Protein AF-A0A2M8AI76-F1 (afdb_monomer)

InterPro domains:
  IPR004107 Integrase, SAM-like, N-terminal [PF13495] (14-71)
  IPR010998 Integrase/recombinase, N-terminal [G3DSA:1.10.150.130] (8-80)
  IPR044068 Core-binding (CB) domain [PS51900] (6-81)

Mean predicted aligned error: 3.86 Å

Structure (mmCIF, N/CA/C/O backbone):
data_AF-A0A2M8AI76-F1
#
_entry.id   AF-A0A2M8AI76-F1
#
loop_
_atom_site.group_PDB
_atom_site.id
_atom_site.type_symbol
_atom_site.label_atom_id
_atom_site.label_alt_id
_atom_site.label_comp_id
_atom_site.label_asym_id
_atom_site.label_entity_id
_atom_site.label_seq_id
_atom_site.pdbx_PDB_ins_code
_atom_site.Cartn_x
_atom_site.Cartn_y
_atom_site.Cartn_z
_atom_site.occupancy
_atom_site.B_iso_or_equiv
_atom_site.auth_seq_id
_atom_site.auth_comp_id
_atom_site.auth_asym_id
_atom_site.auth_atom_id
_atom_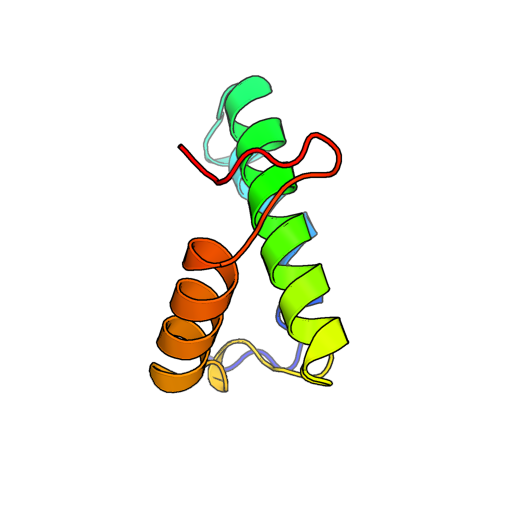site.pdbx_PDB_model_num
ATOM 1 N N . MET A 1 1 ? -12.665 -13.434 -11.683 1.00 61.94 1 MET A N 1
ATOM 2 C CA . MET A 1 1 ? -11.344 -13.751 -11.099 1.00 61.94 1 MET A CA 1
ATOM 3 C C . MET A 1 1 ? -11.563 -14.615 -9.869 1.00 61.94 1 MET A C 1
ATOM 5 O O . MET A 1 1 ? -12.484 -14.299 -9.120 1.00 61.94 1 MET A O 1
ATOM 9 N N . PRO A 1 2 ? -10.801 -15.703 -9.680 1.00 80.38 2 PRO A N 1
ATOM 10 C CA . PRO A 1 2 ? -10.857 -16.468 -8.438 1.00 80.38 2 PRO A CA 1
ATOM 11 C C . PRO A 1 2 ? -10.451 -15.573 -7.261 1.00 80.38 2 PRO A C 1
ATOM 13 O O . PRO A 1 2 ? -9.574 -14.717 -7.396 1.00 80.38 2 PRO A O 1
ATOM 16 N N . LYS A 1 3 ? -11.125 -15.741 -6.122 1.00 89.69 3 LYS A N 1
ATOM 17 C CA . LYS A 1 3 ? -10.762 -15.057 -4.880 1.00 89.69 3 LYS A CA 1
ATOM 18 C C . LYS A 1 3 ? -9.494 -15.705 -4.327 1.00 89.69 3 LYS A C 1
ATOM 20 O O . LYS A 1 3 ? -9.407 -16.925 -4.282 1.00 89.69 3 LYS A O 1
ATOM 25 N N . SER A 1 4 ? -8.517 -14.885 -3.953 1.00 92.12 4 SER A N 1
ATOM 26 C CA . SER A 1 4 ? -7.306 -15.356 -3.280 1.00 92.12 4 SER A CA 1
ATOM 27 C C . SER A 1 4 ? -7.571 -15.533 -1.786 1.00 92.12 4 SER A C 1
ATOM 29 O O . SER A 1 4 ? -8.124 -14.621 -1.165 1.00 92.12 4 SER A O 1
ATOM 31 N N . ASP A 1 5 ? -7.114 -16.658 -1.233 1.00 93.94 5 ASP A N 1
ATOM 32 C CA . ASP A 1 5 ? -7.089 -16.949 0.210 1.00 93.94 5 ASP A CA 1
ATOM 33 C C . ASP A 1 5 ? -5.773 -16.497 0.874 1.00 93.94 5 ASP A C 1
ATOM 35 O O . ASP A 1 5 ? -5.577 -16.622 2.083 1.00 93.94 5 ASP A O 1
ATOM 39 N N . LYS A 1 6 ? -4.838 -15.956 0.083 1.00 95.50 6 LYS A N 1
ATOM 40 C CA . LYS A 1 6 ? -3.592 -15.366 0.577 1.00 95.50 6 LYS A CA 1
ATOM 41 C C . LYS A 1 6 ? -3.867 -13.931 1.036 1.00 95.50 6 LYS A C 1
ATOM 43 O O . LYS A 1 6 ? -4.512 -13.153 0.338 1.00 95.50 6 LYS A O 1
ATOM 48 N N . LEU A 1 7 ? -3.347 -13.575 2.213 1.00 97.00 7 LEU A N 1
ATOM 49 C CA . LEU A 1 7 ? -3.472 -12.231 2.792 1.00 97.00 7 LEU A CA 1
ATOM 50 C C . LEU A 1 7 ? -2.971 -11.153 1.823 1.00 97.00 7 LEU A C 1
ATOM 52 O O . LEU A 1 7 ? -1.927 -11.332 1.189 1.00 97.00 7 LEU A O 1
ATOM 56 N N . ILE A 1 8 ? -3.627 -9.989 1.785 1.00 96.25 8 ILE A N 1
ATOM 57 C CA . ILE A 1 8 ? -3.255 -8.885 0.883 1.00 96.25 8 ILE A CA 1
ATOM 58 C C . ILE A 1 8 ? -1.795 -8.448 1.067 1.00 96.25 8 ILE A C 1
ATOM 60 O O . ILE A 1 8 ? -1.079 -8.225 0.096 1.00 96.25 8 ILE A O 1
ATOM 64 N N . ILE A 1 9 ? -1.306 -8.431 2.312 1.00 96.94 9 ILE A N 1
ATOM 65 C CA . ILE A 1 9 ? 0.082 -8.070 2.643 1.00 96.94 9 ILE A CA 1
ATOM 66 C C . ILE A 1 9 ? 1.079 -9.058 2.023 1.00 96.94 9 ILE A C 1
ATOM 68 O O . ILE A 1 9 ? 2.190 -8.680 1.658 1.00 96.94 9 ILE A O 1
ATOM 72 N N . LYS A 1 10 ? 0.699 -10.332 1.888 1.00 97.19 10 LYS A N 1
ATOM 73 C CA . LYS A 1 10 ? 1.573 -11.376 1.346 1.00 97.19 10 LYS A CA 1
ATOM 74 C C . LYS A 1 10 ? 1.683 -11.318 -0.179 1.00 97.19 10 LYS A C 1
ATOM 76 O O . LYS A 1 10 ? 2.585 -11.952 -0.711 1.00 97.19 10 LYS A O 1
ATOM 81 N N . HIS A 1 11 ? 0.807 -10.584 -0.863 1.00 96.50 11 HIS A N 1
ATOM 82 C CA . HIS A 1 11 ? 0.902 -10.339 -2.306 1.00 96.50 11 HIS A CA 1
ATOM 83 C C . HIS A 1 11 ? 1.866 -9.198 -2.666 1.00 96.50 11 HIS A C 1
ATOM 85 O O . HIS A 1 11 ? 2.198 -9.031 -3.833 1.00 96.50 11 HIS A O 1
ATOM 91 N N . ILE A 1 12 ? 2.313 -8.407 -1.684 1.00 96.19 12 ILE A N 1
ATOM 92 C CA . ILE A 1 12 ? 3.164 -7.234 -1.925 1.00 96.19 12 ILE A CA 1
ATOM 93 C C . ILE A 1 12 ? 4.524 -7.599 -2.543 1.00 96.19 12 ILE A C 1
ATOM 95 O O . ILE A 1 12 ? 4.891 -6.929 -3.504 1.00 96.19 12 ILE A O 1
ATOM 99 N N . PRO A 1 13 ? 5.261 -8.626 -2.067 1.00 95.62 13 PRO A N 1
ATOM 100 C CA . PRO A 1 13 ? 6.506 -9.044 -2.714 1.00 95.62 13 PRO A CA 1
ATOM 101 C C . PRO A 1 13 ? 6.277 -9.468 -4.168 1.00 95.62 13 PRO A C 1
ATOM 103 O O . PRO A 1 13 ? 6.881 -8.886 -5.056 1.00 95.62 13 PRO A O 1
ATOM 106 N N . ASP A 1 14 ? 5.303 -10.355 -4.412 1.00 96.06 14 ASP A N 1
ATOM 107 C CA . ASP A 1 14 ? 4.959 -10.822 -5.763 1.00 96.06 14 ASP A CA 1
ATOM 108 C C . ASP A 1 14 ? 4.624 -9.652 -6.715 1.00 96.06 14 ASP A C 1
ATOM 110 O O . ASP A 1 14 ? 4.948 -9.684 -7.900 1.00 96.06 14 ASP A O 1
ATOM 114 N N . PHE A 1 15 ? 3.966 -8.602 -6.207 1.00 95.94 15 PHE A N 1
ATOM 115 C CA . PHE A 1 15 ? 3.663 -7.396 -6.980 1.00 95.94 15 PHE A CA 1
ATOM 116 C C . PHE A 1 15 ? 4.915 -6.577 -7.321 1.00 95.94 15 PHE A C 1
ATOM 118 O O . PHE A 1 15 ? 5.013 -6.060 -8.433 1.00 95.94 15 PHE A O 1
ATOM 125 N N . LEU A 1 16 ? 5.861 -6.445 -6.388 1.00 96.06 16 LEU A N 1
ATOM 126 C CA . LEU A 1 16 ? 7.115 -5.732 -6.638 1.00 96.06 16 LEU A CA 1
ATOM 127 C C . LEU A 1 16 ? 8.001 -6.504 -7.626 1.00 96.06 16 LEU A C 1
ATOM 129 O O . LEU A 1 16 ? 8.494 -5.893 -8.571 1.00 96.06 16 LEU A O 1
ATOM 133 N N . ASP A 1 17 ? 8.087 -7.830 -7.493 1.00 95.94 17 ASP A N 1
ATOM 134 C CA . ASP A 1 17 ? 8.802 -8.698 -8.438 1.00 95.94 17 ASP A CA 1
ATOM 135 C C . ASP A 1 17 ? 8.187 -8.600 -9.846 1.00 95.94 17 ASP A C 1
ATOM 137 O O . ASP A 1 17 ? 8.894 -8.488 -10.847 1.00 95.94 17 ASP A O 1
ATOM 141 N N . TYR A 1 18 ? 6.853 -8.557 -9.941 1.00 96.69 18 TYR A N 1
ATOM 142 C CA . TYR A 1 18 ? 6.148 -8.302 -11.200 1.00 96.69 18 TYR A CA 1
ATOM 143 C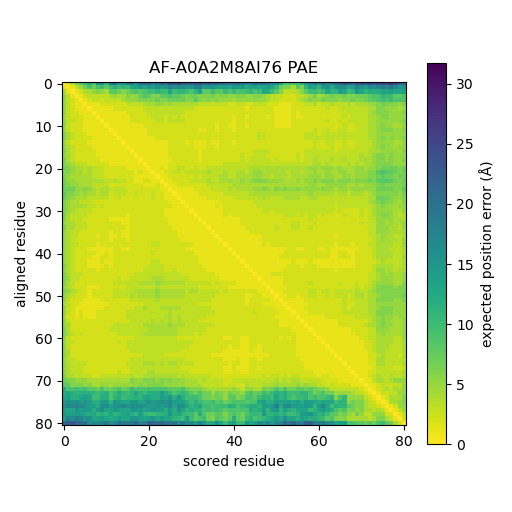 C . TYR A 1 18 ? 6.495 -6.926 -11.795 1.00 96.69 18 TYR A C 1
ATOM 145 O O . TYR A 1 18 ? 6.706 -6.789 -13.002 1.00 96.69 18 TYR A O 1
ATOM 153 N N . CYS A 1 19 ? 6.563 -5.887 -10.962 1.00 96.19 19 CYS A N 1
ATOM 154 C CA . CYS A 1 19 ? 6.974 -4.551 -11.386 1.00 96.19 19 CYS A CA 1
ATOM 155 C C . CYS A 1 19 ? 8.419 -4.516 -11.913 1.00 96.19 19 CYS A C 1
ATOM 157 O O . CYS A 1 19 ? 8.698 -3.791 -12.870 1.00 96.19 19 CYS A O 1
ATOM 159 N N . GLU A 1 20 ? 9.319 -5.289 -11.312 1.00 94.56 20 GLU A N 1
ATOM 160 C CA . GLU A 1 20 ? 10.714 -5.394 -11.731 1.00 94.56 20 GLU A CA 1
ATOM 161 C C . GLU A 1 20 ? 10.866 -6.190 -13.028 1.00 94.56 20 GLU A C 1
ATOM 163 O O . GLU A 1 20 ? 11.359 -5.663 -14.024 1.00 94.56 20 GLU A O 1
ATOM 168 N N . VAL A 1 21 ? 10.411 -7.441 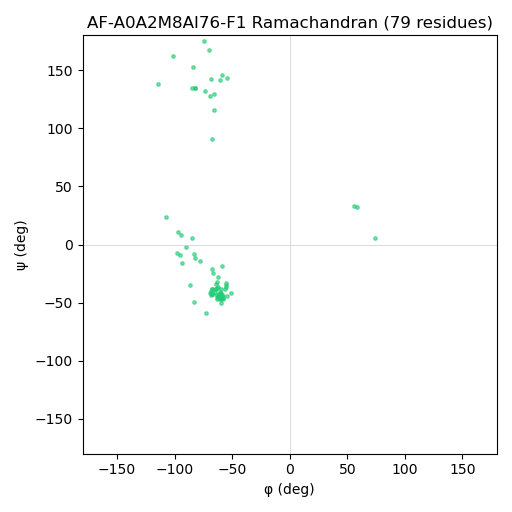-13.032 1.00 95.38 21 VAL A N 1
ATOM 169 C CA . VAL A 1 21 ? 10.729 -8.413 -14.084 1.00 95.38 21 VAL A CA 1
ATOM 170 C C . VAL A 1 21 ? 9.811 -8.257 -15.291 1.00 95.38 21 VAL A C 1
ATOM 172 O O . VAL A 1 21 ? 10.277 -8.163 -16.423 1.00 95.38 21 VAL A O 1
ATOM 175 N N . GLU A 1 22 ? 8.499 -8.198 -15.059 1.00 96.31 22 GLU A N 1
ATOM 176 C CA . GLU A 1 22 ? 7.503 -8.222 -16.139 1.00 96.31 22 GLU A CA 1
ATOM 177 C C . GLU A 1 22 ? 7.228 -6.827 -16.702 1.00 96.31 22 GLU A C 1
ATOM 179 O O . GLU A 1 22 ? 6.963 -6.659 -17.894 1.00 96.31 22 GLU A O 1
ATOM 184 N N . LYS A 1 23 ? 7.256 -5.800 -15.845 1.00 95.44 23 LYS A N 1
ATOM 185 C CA . LYS A 1 23 ? 7.045 -4.409 -16.269 1.00 95.44 23 LYS A CA 1
ATOM 186 C C . LYS A 1 23 ? 8.334 -3.662 -16.586 1.00 95.44 23 LYS A C 1
ATOM 188 O O . LYS A 1 23 ? 8.239 -2.604 -17.206 1.00 95.44 23 LYS A O 1
ATOM 193 N N . GLY A 1 24 ? 9.497 -4.170 -16.173 1.00 95.44 24 GLY A N 1
ATOM 194 C CA . GLY A 1 24 ? 10.780 -3.502 -16.395 1.00 95.44 24 GLY A CA 1
ATOM 195 C C . GLY A 1 24 ? 10.838 -2.102 -15.779 1.00 95.44 24 GLY A C 1
ATOM 196 O O . GLY A 1 24 ? 11.435 -1.199 -16.368 1.00 95.44 24 GLY A O 1
ATOM 197 N N . LEU A 1 25 ? 10.155 -1.870 -14.648 1.00 95.81 25 LEU A N 1
ATOM 198 C CA . LEU A 1 25 ? 10.143 -0.552 -14.013 1.00 95.81 25 LEU A CA 1
ATOM 199 C C . LEU A 1 25 ? 11.520 -0.225 -13.442 1.00 95.81 25 LEU A C 1
ATOM 201 O O . LEU A 1 25 ? 12.188 -1.079 -12.867 1.00 95.81 25 LEU A O 1
ATOM 205 N N . ALA A 1 26 ? 11.914 1.044 -13.540 1.00 95.44 26 ALA A N 1
ATOM 206 C CA . ALA A 1 26 ? 13.165 1.510 -12.959 1.00 95.44 26 ALA A CA 1
ATOM 207 C C . ALA A 1 26 ? 13.204 1.270 -11.439 1.00 95.44 26 ALA A C 1
ATOM 209 O O . ALA A 1 26 ? 12.194 1.452 -10.756 1.00 95.44 26 ALA A O 1
ATOM 210 N N . ASN A 1 27 ? 14.390 0.967 -10.899 1.00 93.00 27 ASN A N 1
ATOM 211 C CA . ASN A 1 27 ? 14.594 0.689 -9.469 1.00 93.00 27 ASN A CA 1
ATOM 212 C C . ASN A 1 27 ? 13.989 1.775 -8.568 1.00 93.00 27 ASN A C 1
ATOM 214 O O . ASN A 1 27 ? 13.295 1.467 -7.607 1.00 93.00 27 ASN A O 1
ATOM 218 N N . ARG A 1 28 ? 14.156 3.052 -8.941 1.00 95.94 28 ARG A N 1
ATOM 219 C CA . ARG A 1 28 ? 13.568 4.199 -8.229 1.00 95.94 28 ARG A CA 1
ATOM 220 C C . ARG A 1 28 ? 12.048 4.062 -8.059 1.00 95.94 28 ARG A C 1
ATOM 222 O O . ARG A 1 28 ? 11.518 4.313 -6.986 1.00 95.94 28 ARG A O 1
ATOM 229 N N . THR A 1 29 ? 11.346 3.646 -9.111 1.00 94.62 29 THR A N 1
ATOM 230 C CA . THR A 1 29 ? 9.889 3.466 -9.089 1.00 94.62 29 THR A CA 1
ATOM 231 C C . THR A 1 29 ? 9.484 2.315 -8.171 1.00 94.62 29 THR A C 1
ATOM 233 O O . THR A 1 29 ? 8.490 2.420 -7.457 1.00 94.62 29 THR A O 1
ATOM 236 N N . GLN A 1 30 ? 10.261 1.233 -8.155 1.00 94.50 30 GLN A N 1
ATOM 237 C CA . GLN A 1 30 ? 10.018 0.101 -7.264 1.00 94.50 30 GLN A CA 1
ATOM 238 C C . GLN A 1 30 ? 10.249 0.478 -5.794 1.00 94.50 30 GLN A C 1
ATOM 240 O O . GLN A 1 30 ? 9.421 0.155 -4.943 1.00 94.50 30 GLN A O 1
ATOM 245 N N . GLU A 1 31 ? 11.320 1.224 -5.504 1.00 95.31 31 GLU A N 1
ATOM 246 C CA . GLU A 1 31 ? 11.603 1.780 -4.175 1.00 95.31 31 GLU A CA 1
ATOM 247 C C . GLU A 1 31 ? 10.453 2.678 -3.690 1.00 95.31 31 GLU A C 1
ATOM 249 O O . GLU A 1 31 ? 9.991 2.544 -2.551 1.00 95.31 31 GLU A O 1
ATOM 254 N N . ASP A 1 32 ? 9.933 3.545 -4.566 1.00 95.44 32 ASP A N 1
ATOM 255 C CA . ASP A 1 32 ? 8.779 4.396 -4.268 1.00 95.44 32 ASP A CA 1
ATOM 256 C C . ASP A 1 32 ? 7.524 3.552 -3.978 1.00 95.44 32 ASP A C 1
ATOM 258 O O . ASP A 1 32 ? 6.824 3.781 -2.985 1.00 95.44 32 ASP A O 1
ATOM 262 N N . TYR A 1 33 ? 7.250 2.523 -4.786 1.00 96.69 33 TYR A N 1
ATOM 263 C CA . TYR A 1 33 ? 6.118 1.616 -4.563 1.00 96.69 33 TYR A CA 1
ATOM 264 C C . TYR A 1 33 ? 6.248 0.862 -3.243 1.00 96.69 33 TYR A C 1
ATOM 266 O O . TYR A 1 33 ? 5.292 0.822 -2.464 1.00 96.69 33 TYR A O 1
ATOM 274 N N . GLN A 1 34 ? 7.428 0.326 -2.940 1.00 96.25 34 GLN A N 1
ATOM 275 C CA . GLN A 1 34 ? 7.709 -0.321 -1.665 1.00 96.25 34 GLN A CA 1
ATOM 276 C C . GLN A 1 34 ? 7.491 0.651 -0.497 1.00 96.25 34 GLN A C 1
ATOM 278 O O . GLN A 1 34 ? 6.868 0.286 0.506 1.00 96.25 34 GLN A O 1
ATOM 283 N N . HIS A 1 35 ? 7.954 1.897 -0.623 1.00 94.44 35 HIS A N 1
ATOM 284 C CA . HIS A 1 35 ? 7.764 2.932 0.388 1.00 94.44 35 HIS A CA 1
ATOM 285 C C . HIS A 1 35 ? 6.275 3.223 0.644 1.00 94.44 35 HIS A C 1
ATOM 287 O O . HIS A 1 35 ? 5.844 3.279 1.803 1.00 94.44 35 HIS A O 1
ATOM 293 N N . TYR A 1 36 ? 5.466 3.368 -0.407 1.00 94.44 36 TYR A N 1
ATOM 294 C CA . TYR A 1 36 ? 4.026 3.607 -0.270 1.00 94.44 36 TYR A CA 1
ATOM 295 C C . TYR A 1 36 ? 3.281 2.387 0.283 1.00 94.44 36 TYR A C 1
ATOM 297 O O . TYR A 1 36 ? 2.485 2.523 1.218 1.00 94.44 36 TYR A O 1
ATOM 305 N N . LEU A 1 37 ? 3.590 1.185 -0.205 1.00 96.94 37 LEU A N 1
ATOM 306 C CA . LEU A 1 37 ? 2.981 -0.059 0.270 1.00 96.94 37 LEU A CA 1
ATOM 307 C C . LEU A 1 37 ? 3.332 -0.340 1.736 1.00 96.94 37 LEU A C 1
ATOM 309 O O . LEU A 1 37 ? 2.477 -0.795 2.495 1.00 96.94 37 LEU A O 1
ATOM 313 N N . LYS A 1 38 ? 4.534 0.025 2.195 1.00 95.94 38 LYS A N 1
ATOM 314 C CA . LYS A 1 38 ? 4.909 -0.069 3.614 1.00 95.94 38 LYS A CA 1
ATOM 315 C C . LYS A 1 38 ? 3.998 0.776 4.512 1.00 95.94 38 LYS A C 1
ATOM 317 O O . LYS A 1 38 ? 3.630 0.314 5.594 1.00 95.94 38 L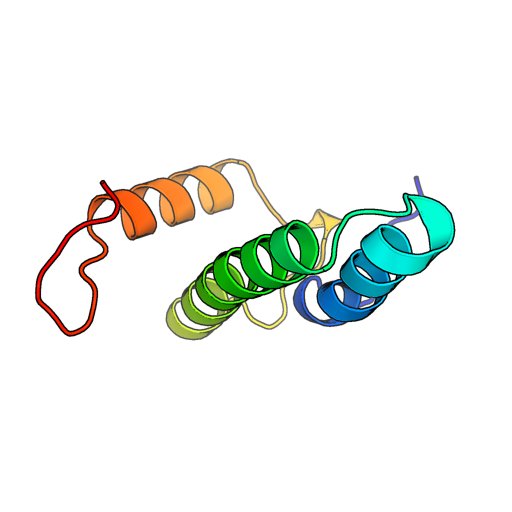YS A O 1
ATOM 322 N N . LYS A 1 39 ? 3.587 1.974 4.075 1.00 95.25 39 LYS A N 1
ATOM 323 C CA . LYS A 1 39 ? 2.614 2.801 4.820 1.00 95.25 39 LYS A CA 1
ATOM 324 C C . LYS A 1 39 ? 1.246 2.128 4.888 1.00 95.25 39 LYS A C 1
ATOM 326 O O . LYS A 1 39 ? 0.613 2.157 5.940 1.00 95.25 39 LYS A O 1
ATOM 331 N N . PHE A 1 40 ? 0.799 1.512 3.795 1.00 97.19 40 PHE A N 1
ATOM 332 C CA . PHE A 1 40 ? -0.455 0.757 3.773 1.00 97.19 40 PHE A CA 1
ATOM 333 C C . PHE A 1 40 ? -0.421 -0.436 4.739 1.00 97.19 40 PHE A C 1
ATOM 335 O O . PHE A 1 40 ? -1.333 -0.595 5.547 1.00 97.19 40 PHE A O 1
ATOM 342 N N . ILE A 1 41 ? 0.670 -1.209 4.748 1.00 97.12 41 ILE A N 1
ATOM 343 C CA . ILE A 1 41 ? 0.869 -2.319 5.696 1.00 97.12 41 ILE A CA 1
ATOM 344 C C . I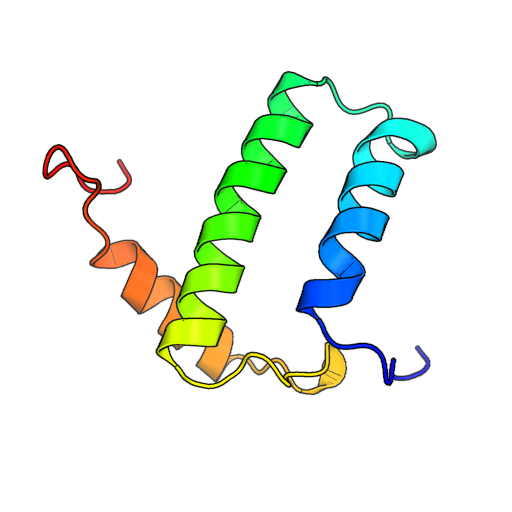LE A 1 41 ? 0.813 -1.826 7.145 1.00 97.12 41 ILE A C 1
ATOM 346 O O . ILE A 1 41 ? 0.159 -2.445 7.984 1.00 97.12 41 ILE A O 1
ATOM 350 N N . LEU A 1 42 ? 1.501 -0.723 7.454 1.00 96.31 42 LEU A N 1
ATOM 351 C CA . LEU A 1 42 ? 1.496 -0.147 8.798 1.00 96.31 42 LEU A CA 1
ATOM 352 C C . LEU A 1 42 ? 0.084 0.279 9.215 1.00 96.31 42 LEU A C 1
ATOM 354 O O . LEU A 1 42 ? -0.342 -0.009 10.331 1.00 96.31 42 LEU A O 1
ATOM 358 N N . TRP A 1 43 ? -0.656 0.918 8.310 1.00 97.44 43 TRP A N 1
ATOM 359 C CA . TRP A 1 43 ? -2.043 1.291 8.558 1.00 97.44 43 TRP A CA 1
ATOM 360 C C . TRP A 1 43 ? -2.933 0.070 8.819 1.00 97.44 43 TRP A C 1
ATOM 362 O O . TRP A 1 43 ? -3.690 0.084 9.789 1.00 97.44 43 TRP A O 1
ATOM 372 N N . LEU A 1 44 ? -2.805 -1.006 8.032 1.00 97.62 44 LEU A N 1
ATOM 373 C CA . LEU A 1 44 ? -3.552 -2.247 8.266 1.00 97.62 44 LEU A CA 1
ATOM 374 C C . LEU A 1 44 ? -3.269 -2.818 9.660 1.00 97.62 44 LEU A C 1
ATOM 376 O O . LEU A 1 44 ? -4.209 -3.125 10.390 1.00 97.62 44 LEU A O 1
ATOM 380 N N . LYS A 1 45 ? -1.995 -2.896 10.062 1.00 96.94 45 LYS A N 1
ATOM 381 C CA . LYS A 1 45 ? -1.590 -3.370 11.398 1.00 96.94 45 LYS A CA 1
ATOM 382 C C . LYS A 1 45 ? -2.182 -2.514 12.518 1.00 96.94 45 LYS A C 1
ATOM 384 O O . LYS A 1 45 ? -2.793 -3.040 13.444 1.00 96.94 45 LYS A O 1
ATOM 389 N N . ASN A 1 46 ? -2.089 -1.190 12.395 1.00 96.31 46 ASN A N 1
ATOM 390 C CA . ASN A 1 46 ? -2.625 -0.257 13.391 1.00 96.31 46 ASN A CA 1
ATOM 391 C C . ASN A 1 46 ? -4.151 -0.364 13.546 1.00 96.31 46 ASN A C 1
ATOM 393 O O . ASN A 1 46 ? -4.678 -0.109 14.625 1.00 96.31 46 ASN A O 1
ATOM 397 N N . ASN A 1 47 ? -4.854 -0.772 12.487 1.00 96.62 47 ASN A N 1
ATOM 398 C CA . ASN A 1 47 ? -6.302 -0.986 12.491 1.00 96.62 47 ASN A CA 1
ATOM 399 C C . ASN A 1 47 ? -6.696 -2.458 12.704 1.00 96.62 47 ASN A C 1
ATOM 401 O O . ASN A 1 47 ? -7.864 -2.798 12.528 1.00 96.62 47 ASN A O 1
ATOM 405 N N . LYS A 1 48 ? -5.750 -3.336 13.077 1.00 96.88 48 LYS A N 1
ATOM 406 C CA . LYS A 1 48 ? -5.966 -4.782 13.284 1.00 96.88 48 LYS A CA 1
ATOM 407 C C . LYS A 1 48 ? -6.561 -5.499 12.056 1.00 96.88 48 LYS A C 1
ATOM 409 O O . LYS A 1 48 ? -7.320 -6.453 12.190 1.00 96.88 48 LYS A O 1
ATOM 414 N N . LYS A 1 49 ? -6.202 -5.042 10.853 1.00 96.94 49 LYS A N 1
ATOM 415 C CA . LYS A 1 49 ? -6.633 -5.560 9.537 1.00 96.94 49 LYS A CA 1
ATOM 416 C C . LYS A 1 49 ? -5.521 -6.322 8.801 1.00 96.94 49 LYS A C 1
ATOM 418 O O . LYS A 1 49 ? -5.521 -6.432 7.582 1.00 96.94 49 LYS A O 1
ATOM 423 N N . GLU A 1 50 ? -4.539 -6.854 9.519 1.00 95.75 50 GLU A N 1
ATOM 424 C CA . GLU A 1 50 ? -3.430 -7.625 8.932 1.00 95.75 50 GLU A CA 1
ATOM 425 C C . GLU A 1 50 ? -3.848 -8.970 8.315 1.00 95.75 50 GLU A C 1
ATOM 427 O O . GLU A 1 50 ? -3.151 -9.478 7.437 1.00 95.75 50 GLU A O 1
ATOM 432 N N . GLY A 1 51 ? -5.001 -9.505 8.730 1.00 96.75 51 GLY A N 1
ATOM 433 C CA . GLY A 1 51 ? -5.624 -10.707 8.170 1.00 96.75 51 GLY A CA 1
ATOM 434 C C . GLY A 1 51 ? -6.498 -10.468 6.933 1.00 96.75 51 GLY A C 1
ATOM 435 O O . GLY A 1 51 ? -7.149 -11.403 6.487 1.00 96.75 51 GLY A O 1
ATOM 436 N N . LEU A 1 52 ? -6.537 -9.246 6.390 1.00 96.88 52 LEU A N 1
ATOM 437 C CA . LEU A 1 52 ? -7.420 -8.890 5.277 1.00 96.88 52 LEU A CA 1
ATOM 438 C C . LEU A 1 52 ? -7.043 -9.640 3.988 1.00 96.88 52 LEU A C 1
ATOM 440 O O . LEU A 1 52 ? -5.885 -9.599 3.545 1.00 96.88 52 LEU A O 1
ATOM 444 N N . LEU A 1 53 ? -8.024 -10.272 3.349 1.00 97.25 53 LEU A N 1
ATOM 445 C CA . LEU A 1 53 ? -7.875 -10.856 2.017 1.00 97.25 53 LEU A CA 1
ATOM 446 C C . LEU A 1 53 ? -8.095 -9.792 0.924 1.00 97.25 53 LEU A C 1
ATOM 448 O O . LEU A 1 53 ? -8.854 -8.844 1.126 1.00 97.25 53 LEU A O 1
ATOM 452 N N . PRO A 1 54 ? -7.491 -9.930 -0.275 1.00 95.69 54 PRO A N 1
ATOM 453 C CA . PRO A 1 54 ? -7.632 -8.936 -1.344 1.00 95.69 54 PRO A CA 1
ATOM 454 C C . PRO A 1 54 ? -9.083 -8.627 -1.725 1.00 95.69 54 PRO A C 1
ATOM 456 O O . PRO A 1 54 ? -9.411 -7.495 -2.063 1.00 95.69 54 PRO A O 1
ATOM 459 N N . HIS A 1 55 ? -9.955 -9.633 -1.664 1.00 95.50 55 HIS A N 1
ATOM 460 C CA . HIS A 1 55 ? -11.364 -9.511 -2.028 1.00 95.50 55 HIS A CA 1
ATOM 461 C C . HIS A 1 55 ? -12.251 -8.954 -0.902 1.00 95.50 55 HIS A C 1
ATOM 463 O O . HIS A 1 55 ? -13.430 -8.699 -1.136 1.00 95.50 55 HIS A O 1
ATOM 469 N N . GLU A 1 56 ? -11.702 -8.796 0.303 1.00 96.50 56 GLU A N 1
ATOM 470 C CA . GLU A 1 56 ? -12.366 -8.181 1.456 1.00 96.50 56 GLU A CA 1
ATOM 471 C C . GLU A 1 56 ? -12.033 -6.692 1.585 1.00 96.50 56 GLU A C 1
ATOM 473 O O . GLU A 1 56 ? -12.643 -6.002 2.395 1.00 96.50 56 GLU A O 1
ATOM 478 N N 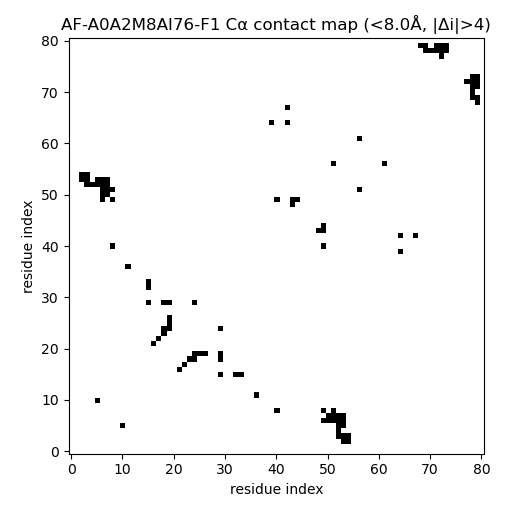. LEU A 1 57 ? -11.076 -6.179 0.803 1.00 96.38 57 LEU A N 1
ATOM 479 C CA . LEU A 1 57 ? -10.748 -4.759 0.783 1.00 96.38 57 LEU A CA 1
ATOM 480 C C . LEU A 1 57 ? -11.931 -3.956 0.230 1.00 96.38 57 LEU A C 1
ATOM 482 O O . LEU A 1 57 ? -12.300 -4.089 -0.939 1.00 96.38 57 LEU A O 1
ATOM 486 N N . THR A 1 58 ? -12.511 -3.102 1.068 1.00 97.31 58 THR A N 1
ATOM 487 C CA . THR A 1 58 ? -13.726 -2.345 0.741 1.00 97.31 58 THR A CA 1
ATOM 488 C C . THR A 1 58 ? -13.432 -0.889 0.359 1.00 97.31 58 THR A C 1
ATOM 490 O O . THR A 1 58 ? -12.375 -0.350 0.701 1.00 97.31 58 THR A O 1
ATOM 493 N N . PRO A 1 59 ? -14.372 -0.187 -0.303 1.00 97.88 59 PRO A N 1
ATOM 494 C CA . PRO A 1 59 ? -14.276 1.262 -0.498 1.00 97.88 59 PRO A CA 1
ATOM 495 C C . PRO A 1 59 ? -14.117 2.050 0.811 1.00 97.88 59 PRO A C 1
ATOM 497 O O . PRO A 1 59 ? -13.405 3.056 0.831 1.00 97.88 59 PRO A O 1
ATOM 500 N N . ASP A 1 60 ? -14.716 1.575 1.905 1.00 97.94 60 ASP A N 1
ATOM 501 C CA . ASP A 1 60 ? -14.605 2.203 3.225 1.00 97.94 60 ASP A CA 1
ATOM 502 C C . ASP A 1 60 ? -13.182 2.091 3.784 1.00 97.94 60 ASP A C 1
ATOM 504 O O . ASP A 1 60 ? -12.655 3.059 4.337 1.00 97.94 60 ASP A O 1
ATOM 508 N N . ASP A 1 61 ? -12.509 0.956 3.562 1.00 97.38 61 ASP A N 1
ATOM 509 C CA . ASP A 1 61 ? -11.088 0.798 3.893 1.00 97.38 61 ASP A CA 1
ATOM 510 C C . ASP A 1 61 ? -10.222 1.791 3.117 1.00 97.38 61 ASP A C 1
ATOM 512 O O . ASP A 1 61 ? -9.331 2.426 3.686 1.00 97.38 61 ASP A O 1
ATOM 516 N N . ILE A 1 62 ? -10.506 1.975 1.823 1.00 97.06 62 ILE A N 1
ATOM 517 C CA . ILE A 1 62 ? -9.798 2.947 0.983 1.00 97.06 62 ILE A CA 1
ATOM 518 C C . ILE A 1 62 ? -10.023 4.371 1.495 1.00 97.06 62 ILE A C 1
ATOM 520 O O . ILE A 1 62 ? -9.072 5.156 1.566 1.00 97.06 62 ILE A O 1
ATOM 524 N N . TRP A 1 63 ? -11.254 4.723 1.866 1.00 97.88 63 TRP A N 1
ATOM 525 C CA . TRP A 1 63 ? -11.563 6.037 2.421 1.00 97.88 63 TRP A CA 1
ATOM 526 C C . TRP A 1 63 ? -10.845 6.271 3.755 1.00 97.88 63 TRP A C 1
ATOM 528 O O . TRP A 1 63 ? -10.186 7.300 3.930 1.00 97.88 63 TRP A O 1
ATOM 538 N N . ALA A 1 64 ? -10.889 5.296 4.664 1.00 97.81 64 ALA A N 1
ATOM 539 C CA . ALA A 1 64 ? -10.222 5.372 5.959 1.00 97.81 64 ALA A CA 1
ATOM 540 C C . ALA A 1 64 ? -8.694 5.462 5.812 1.00 97.81 64 ALA A C 1
ATOM 542 O O . ALA A 1 64 ? -8.044 6.230 6.527 1.00 97.81 64 ALA A O 1
ATOM 543 N N . TYR A 1 65 ? -8.116 4.748 4.844 1.00 97.62 65 TYR A N 1
ATOM 544 C CA . TYR A 1 65 ? -6.697 4.852 4.525 1.00 97.62 65 TYR A CA 1
ATOM 545 C C . TYR A 1 65 ? -6.331 6.230 3.955 1.00 97.62 65 TYR A C 1
ATOM 547 O O . TYR A 1 65 ? -5.347 6.831 4.386 1.00 97.62 65 TYR A O 1
ATOM 555 N N . ARG A 1 66 ? -7.145 6.796 3.053 1.00 96.38 66 ARG A N 1
ATOM 556 C CA . ARG A 1 66 ? -6.951 8.171 2.550 1.00 96.38 66 ARG A CA 1
ATOM 557 C C . ARG A 1 66 ? -7.010 9.203 3.676 1.00 96.38 66 ARG A C 1
ATOM 559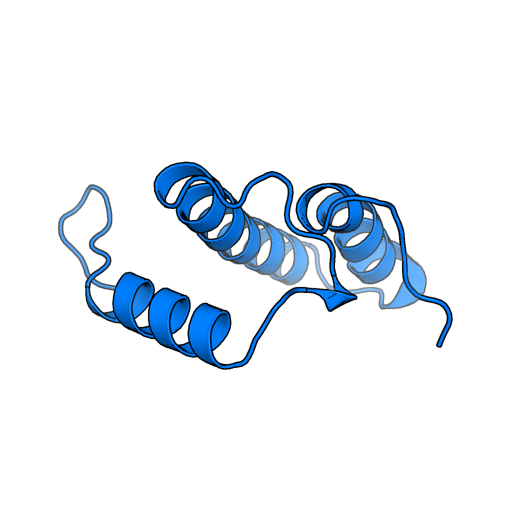 O O . ARG A 1 66 ? -6.181 10.110 3.706 1.00 96.38 66 ARG A O 1
ATOM 566 N N . LEU A 1 67 ? -7.948 9.050 4.612 1.00 95.94 67 LEU A N 1
ATOM 567 C CA . LEU A 1 67 ? -8.053 9.917 5.787 1.00 95.94 67 LEU A CA 1
ATOM 568 C C . LEU A 1 67 ? -6.839 9.781 6.716 1.00 95.94 67 LEU A C 1
ATOM 570 O O . LEU A 1 67 ? -6.368 10.769 7.273 1.00 95.94 67 LEU A O 1
ATOM 574 N N . TYR A 1 68 ? -6.314 8.567 6.878 1.00 95.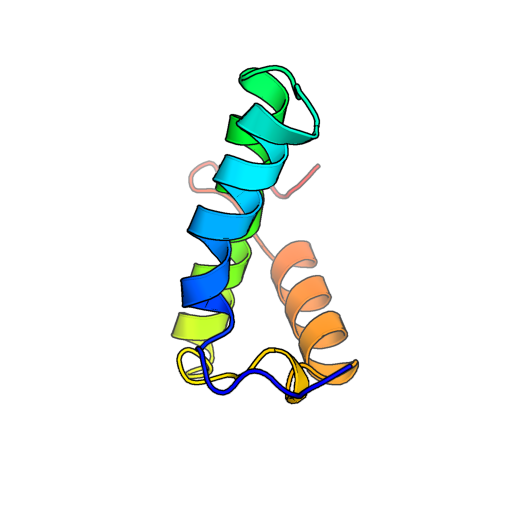50 68 TYR A N 1
ATOM 575 C CA . TYR A 1 68 ? -5.061 8.350 7.593 1.00 95.50 68 TYR A CA 1
ATOM 576 C C . TYR A 1 68 ? -3.897 9.082 6.917 1.00 95.50 68 TYR A C 1
ATOM 578 O O . TYR A 1 68 ? -3.157 9.795 7.591 1.00 95.50 68 TYR A O 1
ATOM 586 N N . LEU A 1 69 ? -3.761 8.963 5.594 1.00 94.75 69 LEU A N 1
ATOM 587 C CA . LEU A 1 69 ? -2.694 9.624 4.843 1.00 94.75 69 LEU A CA 1
ATOM 588 C C . LEU A 1 69 ? -2.795 11.152 4.896 1.00 94.75 69 LEU A C 1
ATOM 590 O O . LEU A 1 69 ? -1.768 11.813 5.020 1.00 94.75 69 LEU A O 1
ATOM 594 N N . SER A 1 70 ? -4.002 11.724 4.856 1.00 93.56 70 SER A N 1
ATOM 595 C CA . SER A 1 70 ? -4.176 13.184 4.925 1.00 93.56 70 SER A CA 1
ATOM 596 C C . SER A 1 70 ? -3.762 13.777 6.273 1.00 93.56 70 SER A C 1
ATOM 598 O O . SER A 1 70 ? -3.390 14.946 6.347 1.00 93.56 70 SER A O 1
ATOM 600 N N . ARG A 1 71 ? -3.798 12.965 7.335 1.00 92.12 71 ARG A N 1
ATOM 601 C CA . ARG A 1 71 ? -3.369 13.327 8.693 1.00 92.12 71 ARG A CA 1
ATOM 602 C C . ARG A 1 71 ? -1.948 12.864 9.013 1.00 92.12 71 ARG A C 1
ATOM 604 O O . ARG A 1 71 ? -1.438 13.189 10.081 1.00 92.12 71 ARG A O 1
ATOM 611 N N . TYR A 1 72 ? -1.325 12.087 8.129 1.00 90.62 72 TYR A N 1
ATOM 612 C CA . TYR A 1 72 ? -0.006 11.523 8.364 1.00 90.62 72 TYR A CA 1
ATOM 613 C C . TYR A 1 72 ? 1.059 12.619 8.352 1.00 90.62 72 TYR A C 1
ATOM 615 O O . TYR A 1 72 ? 1.196 13.368 7.381 1.00 90.62 72 TYR A O 1
ATOM 623 N N . THR A 1 73 ? 1.859 12.649 9.411 1.00 87.12 73 THR A N 1
ATOM 624 C CA . THR A 1 73 ? 3.088 13.430 9.505 1.00 87.12 73 THR A CA 1
ATOM 625 C C . THR A 1 73 ? 4.272 12.479 9.609 1.00 87.12 73 THR A C 1
ATOM 627 O O . THR A 1 73 ? 4.214 11.444 10.275 1.00 87.12 73 THR A O 1
ATOM 630 N N . ASN A 1 74 ? 5.352 12.798 8.900 1.00 83.25 74 ASN A N 1
ATOM 631 C CA . ASN A 1 74 ? 6.600 12.061 9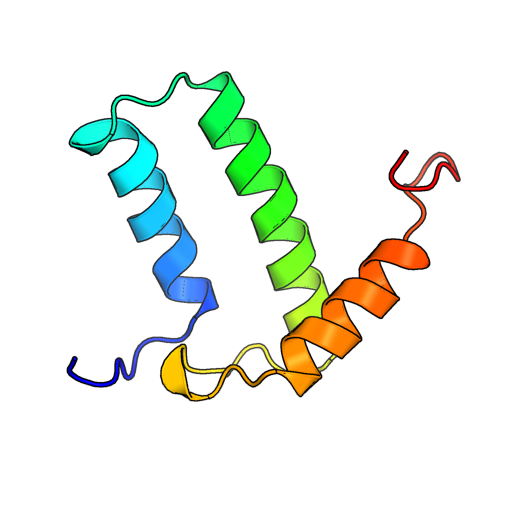.036 1.00 83.25 74 ASN A CA 1
ATOM 632 C C . ASN A 1 74 ? 7.307 12.427 10.355 1.00 83.25 74 ASN A C 1
ATOM 634 O O . ASN A 1 74 ? 6.906 13.343 11.070 1.00 83.25 74 ASN A O 1
ATOM 638 N N . GLU A 1 75 ? 8.409 11.742 10.652 1.00 76.19 75 GLU A N 1
ATOM 639 C CA . GLU A 1 75 ? 9.227 11.968 11.857 1.00 76.19 75 GLU A CA 1
ATOM 640 C C . GLU A 1 75 ? 9.778 13.402 11.968 1.00 76.19 75 GLU A C 1
ATOM 642 O O . GLU A 1 75 ? 10.144 13.849 13.050 1.00 76.19 75 GLU A O 1
ATOM 647 N N . LYS A 1 76 ? 9.807 14.142 10.853 1.00 78.75 76 LYS A N 1
ATOM 648 C CA . LYS A 1 76 ? 10.227 15.547 10.775 1.00 78.75 76 LYS A CA 1
ATOM 649 C C . LYS A 1 76 ? 9.047 16.525 10.875 1.00 78.75 76 LYS A C 1
ATOM 651 O O . LYS A 1 76 ? 9.222 17.715 10.644 1.00 78.75 76 LYS A O 1
ATOM 656 N N . GLY A 1 77 ? 7.842 16.036 11.176 1.00 78.25 77 GLY A N 1
ATOM 657 C CA . GLY A 1 77 ? 6.622 16.837 11.291 1.00 78.25 77 GLY A CA 1
ATOM 658 C C . GLY A 1 77 ? 6.036 17.308 9.957 1.00 78.25 77 GLY A C 1
ATOM 659 O O . GLY A 1 77 ? 5.061 18.057 9.955 1.00 78.25 77 GLY A O 1
ATOM 660 N N . HIS A 1 78 ? 6.584 16.883 8.817 1.00 78.38 78 HIS A N 1
ATOM 661 C CA . HIS A 1 78 ? 6.053 17.251 7.507 1.00 78.38 78 HIS A CA 1
ATOM 662 C C . HIS A 1 78 ? 4.923 16.305 7.105 1.00 78.38 78 HIS A C 1
ATOM 664 O O . HIS A 1 78 ? 5.051 15.082 7.208 1.00 78.38 78 HIS A O 1
ATOM 670 N N . SER A 1 79 ? 3.826 16.874 6.609 1.00 82.00 79 SER A N 1
ATOM 671 C CA . SER A 1 79 ? 2.777 16.104 5.949 1.00 82.00 79 SER A CA 1
ATOM 672 C C . SER A 1 79 ? 3.246 15.579 4.588 1.00 82.00 79 SER A C 1
ATOM 674 O O . SER A 1 79 ? 4.282 15.994 4.065 1.00 82.00 79 SER A O 1
ATOM 676 N N . LEU A 1 80 ? 2.480 14.650 4.012 1.00 77.31 80 LEU A N 1
ATOM 677 C CA . LEU A 1 80 ? 2.657 14.215 2.626 1.00 77.31 80 LEU A CA 1
ATOM 678 C C . LEU A 1 80 ? 2.280 15.391 1.706 1.00 77.31 80 LEU A C 1
ATOM 680 O O . LEU A 1 80 ? 1.106 15.579 1.394 1.00 77.31 80 LEU A O 1
ATOM 684 N N . LYS A 1 81 ? 3.257 16.228 1.361 1.00 57.44 81 LYS A N 1
ATOM 685 C CA . LYS A 1 81 ? 3.156 17.279 0.344 1.00 57.44 81 LYS A CA 1
ATOM 686 C C . LYS A 1 81 ? 4.027 16.923 -0.846 1.00 57.44 81 LYS A C 1
ATOM 688 O O . LYS A 1 81 ? 5.118 16.359 -0.606 1.00 57.44 81 LYS A O 1
#

Nearest PDB structures (foldseek):
  2key-assembly1_A  TM=6.649E-01  e=2.236E+00  Bacteroides fragilis NCTC 9343
  3of4-assembly2_C-2  TM=6.214E-01  e=4.807E+00  Idiomarina loihiensis

Solvent-accessible surface area (backbone atoms only — not comparable to full-atom values): 4876 Å² total; per-residue (Å²): 130,86,81,59,90,58,36,43,74,71,46,50,63,62,51,50,53,41,39,44,71,77,62,62,48,54,69,71,58,51,54,51,49,52,56,54,50,51,54,51,54,50,52,29,50,78,68,73,44,64,79,40,32,61,83,69,69,43,74,65,57,54,51,53,50,51,55,49,52,76,70,38,56,48,100,84,69,46,57,87,122

Secondary structure (DSSP, 8-state):
-PPP-S-GGGGHHHHHHIIIIIT---HHHHHHHHHHHHHHHHHHHHTT-TT--GGG--HHHHHHHHHHHHH-B-TTS-B--

pLDDT: mean 93.23, std 7.49, range [57.44, 97.94]

Sequence (81 aa):
MPKSDKLIIKHIPDFLDYCEVEKGLANRTQEDYQHYLKKFILWLKNNKKEGLLPHELTPDDIWAYRLYLSRYTNEKGHSLK

Radius of gyration: 14.12 Å; Cα contacts (8 Å, |Δi|>4): 55; chains: 1; bounding box: 29×34×30 Å

Foldseek 3Di:
DDFDQDFPLVCLVVVLVCCCPVVVDDPVVSVVSVVVVVLVCVVCVVVVNRNPGPVNCDPVNVVVSVVCLQPDADPVRDHPD

Organism: NCBI:txid1974559